Protein AF-A0A536BTP2-F1 (afdb_monomer_lite)

Foldseek 3Di:
DADDFLKDKDWDWDDDPQKIKIKIFIPADAFFKKKKKKAFPVLQVVLVVPFPPDPDTPPDPRPRIDIDIWGDDPRMTIDMDGNVPPDWFKIKIKIKGFLQDDDGDPVSCVSQNNQSVNGGDPQWDADPVGGIMGMDIDMDTDD

Radius of gyration: 16.2 Å; chains: 1; bounding box: 34×36×44 Å

Sequence (143 aa):
MELEPTASISITATRDGTKLRVDGVTDLPEGAVVTVRALHADAWFAALMSMPDTPDPPEHPIPYDVSRDVTITSARYGSEFDLLGWPPGNVLVTTDFYPGYGPQPPSTVERFGPIGERLRGPDVIRDSDGYWYLQTGVSVELP

pLDDT: mean 91.16, std 10.94, range [51.91, 98.56]

Structure (mmCIF, N/CA/C/O backbone):
data_AF-A0A536BTP2-F1
#
_entry.id   AF-A0A536BTP2-F1
#
loop_
_atom_site.group_PDB
_atom_site.id
_atom_site.type_symbol
_atom_site.label_atom_id
_atom_site.label_alt_id
_atom_site.label_comp_id
_atom_site.label_asym_id
_atom_site.label_entity_id
_atom_site.label_seq_id
_atom_site.pdbx_PDB_ins_code
_atom_site.Cartn_x
_atom_site.Cartn_y
_atom_site.Cartn_z
_atom_site.occupancy
_atom_site.B_iso_or_equiv
_atom_site.auth_seq_id
_atom_site.auth_comp_id
_atom_site.auth_asym_id
_atom_site.auth_atom_id
_atom_site.pdbx_PDB_model_num
ATOM 1 N N . MET A 1 1 ? -2.283 15.077 -22.451 1.00 51.91 1 MET A N 1
ATOM 2 C CA . MET A 1 1 ? -2.073 13.666 -22.819 1.00 51.91 1 MET A CA 1
ATOM 3 C C . MET A 1 1 ? -1.713 12.968 -21.530 1.00 51.91 1 MET A C 1
ATOM 5 O O . MET A 1 1 ? -0.603 13.164 -21.054 1.00 51.91 1 MET A O 1
ATOM 9 N N . GLU A 1 2 ? -2.684 12.311 -20.902 1.00 57.94 2 GLU A N 1
ATOM 10 C CA . GLU A 1 2 ? -2.392 11.452 -19.754 1.00 57.94 2 GLU A CA 1
ATOM 11 C C . GLU A 1 2 ? -1.554 10.279 -20.266 1.00 57.94 2 GLU A C 1
ATOM 13 O O . GLU A 1 2 ? -1.834 9.726 -21.330 1.00 57.94 2 GLU A O 1
ATOM 18 N N . LEU A 1 3 ? -0.444 9.998 -19.589 1.00 64.88 3 LEU A N 1
ATOM 19 C CA . LEU A 1 3 ? 0.393 8.858 -19.930 1.00 64.88 3 LEU A CA 1
ATOM 20 C C . LEU A 1 3 ? -0.301 7.608 -19.393 1.00 64.88 3 LEU A C 1
ATOM 22 O O . LEU A 1 3 ? -0.608 7.558 -18.204 1.00 64.88 3 LEU A O 1
ATOM 26 N N . GLU A 1 4 ? -0.522 6.622 -20.262 1.00 84.19 4 GLU A N 1
ATOM 27 C CA . GLU A 1 4 ? -1.015 5.300 -19.863 1.00 84.19 4 GLU A CA 1
ATOM 28 C C . GLU A 1 4 ? -0.175 4.755 -18.691 1.00 84.19 4 GLU A C 1
ATOM 30 O O . GLU A 1 4 ? 1.066 4.755 -18.787 1.00 84.19 4 GLU A O 1
ATOM 35 N N . PRO A 1 5 ? -0.810 4.319 -17.586 1.00 91.75 5 PRO A N 1
ATOM 36 C CA . PRO A 1 5 ? -0.097 3.761 -16.450 1.00 91.75 5 PRO A CA 1
ATOM 37 C C . PRO A 1 5 ? 0.716 2.528 -16.848 1.00 91.75 5 PRO A C 1
ATOM 39 O O . PRO A 1 5 ? 0.258 1.668 -17.598 1.00 91.75 5 PRO A O 1
ATOM 42 N N . THR A 1 6 ? 1.936 2.411 -16.332 1.00 94.94 6 THR A N 1
ATOM 43 C CA . THR A 1 6 ? 2.812 1.260 -16.629 1.00 94.94 6 THR A CA 1
ATOM 44 C C . THR A 1 6 ? 2.546 0.055 -15.737 1.00 94.94 6 THR A C 1
ATOM 46 O O . THR A 1 6 ? 3.053 -1.032 -16.022 1.00 94.94 6 THR A O 1
ATOM 49 N N . ALA A 1 7 ? 1.823 0.272 -14.642 1.00 95.44 7 ALA A N 1
ATOM 50 C CA . ALA A 1 7 ? 1.351 -0.732 -13.706 1.00 95.44 7 ALA A CA 1
ATOM 51 C C . ALA A 1 7 ? 0.130 -0.189 -12.949 1.00 95.44 7 ALA A C 1
ATOM 53 O O . ALA A 1 7 ? -0.133 1.014 -12.929 1.00 95.44 7 ALA A O 1
ATOM 54 N N . SER A 1 8 ? -0.607 -1.105 -12.343 1.00 94.75 8 SER A N 1
ATOM 55 C CA . SER A 1 8 ? -1.862 -0.902 -11.643 1.00 94.75 8 SER A CA 1
ATOM 56 C C . SER A 1 8 ? -1.853 -1.709 -10.350 1.00 94.75 8 SER A C 1
ATOM 58 O O . SER A 1 8 ? -1.463 -2.880 -10.315 1.00 94.75 8 SER A O 1
ATOM 60 N N . ILE A 1 9 ? -2.290 -1.075 -9.271 1.00 96.06 9 ILE A N 1
ATOM 61 C CA . ILE A 1 9 ? -2.505 -1.711 -7.977 1.00 96.06 9 ILE A CA 1
ATOM 62 C C . ILE A 1 9 ? -3.888 -1.269 -7.521 1.00 96.06 9 ILE A C 1
ATOM 64 O O . ILE A 1 9 ? -4.222 -0.089 -7.570 1.00 96.06 9 ILE A O 1
ATOM 68 N N . SER A 1 10 ? -4.702 -2.226 -7.103 1.00 96.75 10 SER A N 1
ATOM 69 C CA . SER A 1 10 ? -5.986 -1.968 -6.467 1.00 96.75 10 SER A CA 1
ATOM 70 C C . SER A 1 10 ? -5.979 -2.592 -5.089 1.00 96.75 10 SER A C 1
ATOM 72 O O . SER A 1 10 ? -5.478 -3.703 -4.910 1.00 96.75 10 SER A O 1
ATOM 74 N N . ILE A 1 11 ? -6.547 -1.873 -4.132 1.00 98.00 11 ILE A N 1
ATOM 75 C CA . ILE A 1 11 ? -6.565 -2.258 -2.731 1.00 98.00 11 ILE A CA 1
ATOM 76 C C . ILE A 1 11 ? -7.986 -2.154 -2.189 1.00 98.00 11 ILE A C 1
ATOM 78 O O . ILE A 1 11 ? -8.732 -1.221 -2.485 1.00 98.00 11 ILE A O 1
ATOM 82 N N . THR A 1 12 ? -8.356 -3.134 -1.378 1.00 98.25 12 THR A N 1
ATOM 83 C CA . THR A 1 12 ? -9.558 -3.120 -0.551 1.00 98.25 12 THR A CA 1
ATOM 84 C C . THR A 1 12 ? -9.169 -3.461 0.875 1.00 98.25 12 THR A C 1
ATOM 86 O O . THR A 1 12 ? -8.269 -4.269 1.106 1.00 98.25 12 THR A O 1
ATOM 89 N N . ALA A 1 13 ? -9.844 -2.840 1.835 1.00 97.81 13 ALA A N 1
ATOM 90 C CA . ALA A 1 13 ? -9.606 -3.071 3.247 1.00 97.81 13 ALA A CA 1
ATOM 91 C C . ALA A 1 13 ? -10.948 -3.263 3.957 1.00 97.81 13 ALA A C 1
ATOM 93 O O . ALA A 1 13 ? -11.855 -2.443 3.822 1.00 97.81 13 ALA A O 1
ATOM 94 N N . THR A 1 14 ? -11.086 -4.370 4.683 1.00 96.69 14 THR A N 1
ATOM 95 C CA . THR A 1 14 ? -12.310 -4.738 5.401 1.00 96.69 14 THR A CA 1
ATOM 96 C C . THR A 1 14 ? -11.977 -5.011 6.857 1.00 96.69 14 THR A C 1
ATOM 98 O O . THR A 1 14 ? -11.029 -5.736 7.157 1.00 96.69 14 THR A O 1
ATOM 101 N N . ARG A 1 15 ? -12.768 -4.445 7.769 1.00 95.44 15 ARG A N 1
ATOM 102 C CA . ARG A 1 15 ? -12.599 -4.639 9.210 1.00 95.44 15 ARG A CA 1
ATOM 103 C C . ARG A 1 15 ? -13.649 -5.596 9.765 1.00 95.44 15 ARG A C 1
ATOM 105 O O . ARG A 1 15 ? -14.835 -5.425 9.497 1.00 95.44 15 ARG A O 1
ATOM 112 N N . ASP A 1 16 ? -13.207 -6.526 10.604 1.00 94.62 16 ASP A N 1
ATOM 113 C CA . ASP A 1 16 ? -14.051 -7.371 11.451 1.00 94.62 16 ASP A CA 1
ATOM 114 C C . ASP A 1 16 ? -13.507 -7.363 12.890 1.00 94.62 16 ASP A C 1
ATOM 116 O O . ASP A 1 16 ? -12.450 -7.924 13.191 1.00 94.62 16 ASP A O 1
ATOM 120 N N . GLY A 1 17 ? -14.191 -6.648 13.788 1.00 92.31 17 GLY A N 1
ATOM 121 C CA . GLY A 1 17 ? -13.691 -6.398 15.141 1.00 92.31 17 GLY A CA 1
ATOM 122 C C . GLY A 1 17 ? -12.360 -5.638 15.122 1.00 92.31 17 GLY A C 1
ATOM 123 O O . GLY A 1 17 ? -12.290 -4.532 14.580 1.00 92.31 17 GLY A O 1
ATOM 124 N N . THR A 1 18 ? -11.317 -6.222 15.720 1.00 94.00 18 THR A N 1
ATOM 125 C CA . THR A 1 18 ? -9.946 -5.678 15.691 1.00 94.00 18 THR A CA 1
ATOM 126 C C . THR A 1 18 ? -9.159 -6.122 14.464 1.00 94.00 18 THR A C 1
ATOM 128 O O . THR A 1 18 ? -8.071 -5.612 14.226 1.00 94.00 18 THR A O 1
ATOM 131 N N . LYS A 1 19 ? -9.674 -7.060 13.666 1.00 97.19 19 LYS A N 1
ATOM 132 C CA . LYS A 1 19 ? -8.954 -7.567 12.502 1.00 97.19 19 LYS A CA 1
ATOM 133 C C . LYS A 1 19 ? -9.200 -6.672 11.304 1.00 97.19 19 LYS A C 1
ATOM 135 O O . LYS A 1 19 ? -10.345 -6.426 10.926 1.00 97.19 19 LYS A O 1
ATOM 140 N N . LEU A 1 20 ? -8.115 -6.237 10.682 1.00 98.12 20 LEU A N 1
ATOM 141 C CA . LEU A 1 20 ? -8.122 -5.559 9.399 1.00 98.12 20 LEU A CA 1
ATOM 142 C C . LEU A 1 20 ? -7.581 -6.511 8.344 1.00 98.12 20 LEU A C 1
ATOM 144 O O . LEU A 1 20 ? -6.420 -6.913 8.398 1.00 98.12 20 LEU A O 1
ATOM 148 N N . ARG A 1 21 ? -8.426 -6.850 7.378 1.00 98.25 21 ARG A N 1
ATOM 149 C CA . ARG A 1 21 ? -8.065 -7.651 6.218 1.00 98.25 21 ARG A CA 1
ATOM 150 C C . ARG A 1 21 ? -7.848 -6.739 5.021 1.00 98.25 21 ARG A C 1
ATOM 152 O O . ARG A 1 21 ? -8.711 -5.920 4.712 1.00 98.25 21 ARG A O 1
ATOM 159 N N . VAL A 1 22 ? -6.717 -6.907 4.349 1.00 98.56 22 VAL A N 1
ATOM 160 C CA . VAL A 1 22 ? -6.350 -6.176 3.137 1.00 98.56 22 VAL A CA 1
ATOM 161 C C . VAL A 1 22 ? -6.219 -7.167 1.994 1.00 98.56 22 VAL A C 1
ATOM 163 O O . VAL A 1 22 ? -5.462 -8.131 2.094 1.00 98.56 22 VAL A O 1
ATOM 166 N N . ASP A 1 23 ? -6.932 -6.917 0.904 1.00 98.38 23 ASP A N 1
ATOM 167 C CA . ASP A 1 23 ? -6.874 -7.707 -0.323 1.00 98.38 23 ASP A CA 1
ATOM 168 C C . ASP A 1 23 ? -6.611 -6.772 -1.504 1.00 98.38 23 ASP A C 1
ATOM 170 O O . ASP A 1 23 ? -7.207 -5.692 -1.594 1.00 98.38 23 ASP A O 1
ATOM 174 N N . GLY A 1 24 ? -5.765 -7.198 -2.439 1.00 98.00 24 GLY A N 1
ATOM 175 C CA . GLY A 1 24 ? -5.478 -6.424 -3.636 1.00 98.00 24 GLY A CA 1
ATOM 176 C C . GLY A 1 24 ? -5.256 -7.251 -4.897 1.00 98.00 24 GLY A C 1
ATOM 177 O O . GLY A 1 24 ? -4.988 -8.458 -4.864 1.00 98.00 24 GLY A O 1
ATOM 178 N N . VAL A 1 25 ? -5.414 -6.574 -6.033 1.00 98.25 25 VAL A N 1
ATOM 179 C CA . VAL A 1 25 ? -5.216 -7.104 -7.390 1.00 98.25 25 VAL A CA 1
ATOM 180 C C . VAL A 1 25 ? -4.277 -6.170 -8.140 1.00 98.25 25 VAL A C 1
ATOM 182 O O . VAL A 1 25 ? -4.363 -4.949 -7.990 1.00 98.25 25 VAL A O 1
ATOM 185 N N . THR A 1 26 ? -3.379 -6.737 -8.939 1.00 97.88 26 THR A N 1
ATOM 186 C CA . THR A 1 26 ? -2.328 -5.983 -9.622 1.00 97.88 26 THR A CA 1
ATOM 187 C C . THR A 1 26 ? -1.859 -6.671 -10.903 1.00 97.88 26 THR A C 1
ATOM 189 O O . THR A 1 26 ? -2.008 -7.880 -11.052 1.00 97.88 26 THR A O 1
ATOM 192 N N . ASP A 1 27 ? -1.263 -5.913 -11.821 1.00 97.25 27 ASP A N 1
ATOM 193 C CA . ASP A 1 27 ? -0.545 -6.421 -12.997 1.00 97.25 27 ASP A CA 1
ATOM 194 C C . ASP A 1 27 ? 0.988 -6.420 -12.814 1.00 97.25 27 ASP A C 1
ATOM 196 O O . ASP A 1 27 ? 1.738 -6.565 -13.789 1.00 97.25 27 ASP A O 1
ATOM 200 N N . LEU A 1 28 ? 1.471 -6.233 -11.580 1.00 96.88 28 LEU A N 1
ATOM 201 C CA . LEU A 1 28 ? 2.884 -6.376 -11.246 1.00 96.88 28 LEU A CA 1
ATOM 202 C C . LEU A 1 28 ? 3.395 -7.797 -11.561 1.00 96.88 28 LEU A C 1
ATOM 204 O O . LEU A 1 28 ? 2.620 -8.756 -11.533 1.00 96.88 28 LEU A O 1
ATOM 208 N N . PRO A 1 29 ? 4.698 -7.956 -11.868 1.00 96.75 29 PRO A N 1
ATOM 209 C CA . PRO A 1 29 ? 5.281 -9.266 -12.142 1.00 96.75 29 PRO A CA 1
ATOM 210 C C . PRO A 1 29 ? 5.058 -10.274 -11.007 1.00 96.75 29 PRO A C 1
ATOM 212 O O . PRO A 1 29 ? 5.105 -9.920 -9.830 1.00 96.75 29 PRO A O 1
ATOM 215 N N . GLU A 1 30 ? 4.882 -11.548 -11.366 1.00 96.88 30 GLU A N 1
ATOM 216 C CA . GLU A 1 30 ? 4.849 -12.647 -10.394 1.00 96.88 30 GLU A CA 1
ATOM 217 C C . GLU A 1 30 ? 6.121 -12.629 -9.534 1.00 96.88 30 GLU A C 1
ATOM 219 O O . GLU A 1 30 ? 7.231 -12.467 -10.052 1.00 96.88 30 GLU A O 1
ATOM 224 N N . GLY A 1 31 ? 5.965 -12.787 -8.220 1.00 96.50 31 GLY A N 1
ATOM 225 C CA . GLY A 1 31 ? 7.084 -12.737 -7.284 1.00 96.50 31 GLY A CA 1
ATOM 226 C C . GLY A 1 31 ? 7.544 -11.325 -6.909 1.00 96.50 31 GLY A C 1
ATOM 227 O O . GLY A 1 31 ? 8.416 -11.207 -6.051 1.00 96.50 31 GLY A O 1
ATOM 228 N N . ALA A 1 32 ? 6.979 -10.262 -7.500 1.00 97.06 32 ALA A N 1
ATOM 229 C CA . ALA A 1 32 ? 7.212 -8.898 -7.029 1.00 97.06 32 ALA A CA 1
ATOM 230 C C . ALA A 1 32 ? 6.776 -8.759 -5.567 1.00 97.06 32 ALA A C 1
ATOM 232 O O . ALA A 1 32 ? 5.854 -9.440 -5.119 1.00 97.06 32 ALA A O 1
ATOM 233 N N . VAL A 1 33 ? 7.433 -7.878 -4.823 1.00 97.25 33 VAL A N 1
ATOM 234 C CA . VAL A 1 33 ? 7.099 -7.615 -3.420 1.00 97.25 33 VAL A CA 1
ATOM 235 C C . VAL A 1 33 ? 6.490 -6.228 -3.305 1.00 97.25 33 VAL A C 1
ATOM 237 O O . VAL A 1 33 ? 7.020 -5.268 -3.867 1.00 97.25 33 VAL A O 1
ATOM 240 N N . VAL A 1 34 ? 5.381 -6.134 -2.579 1.00 97.31 34 VAL A N 1
ATOM 241 C CA . VAL A 1 34 ? 4.745 -4.873 -2.188 1.00 97.31 34 VAL A CA 1
ATOM 242 C C . VAL A 1 34 ? 4.714 -4.769 -0.672 1.00 97.31 34 VAL A C 1
ATOM 244 O O . VAL A 1 34 ? 4.573 -5.781 0.015 1.00 97.31 34 VAL A O 1
ATOM 247 N N . THR A 1 35 ? 4.798 -3.555 -0.147 1.00 97.44 35 THR A N 1
ATOM 248 C CA . THR A 1 35 ? 4.624 -3.299 1.281 1.00 97.44 35 THR A CA 1
ATOM 249 C C . THR A 1 35 ? 3.186 -2.860 1.516 1.00 97.44 35 THR A C 1
ATOM 251 O O . THR A 1 35 ? 2.755 -1.817 1.032 1.00 97.44 35 THR A O 1
ATOM 254 N N . VAL A 1 36 ? 2.424 -3.664 2.253 1.00 97.94 36 VAL A N 1
ATOM 255 C CA . VAL A 1 36 ? 1.098 -3.280 2.743 1.00 97.94 36 VAL A CA 1
ATOM 256 C C . VAL A 1 36 ? 1.276 -2.640 4.111 1.00 97.94 36 VAL A C 1
ATOM 258 O O . VAL A 1 36 ? 1.890 -3.246 4.990 1.00 97.94 36 VAL A O 1
ATOM 261 N N . ARG A 1 37 ? 0.733 -1.442 4.313 1.00 97.44 37 ARG A N 1
ATOM 262 C CA . ARG A 1 37 ? 0.847 -0.689 5.566 1.00 97.44 37 ARG A CA 1
ATOM 263 C C . ARG A 1 37 ? -0.530 -0.281 6.066 1.00 97.44 37 ARG A C 1
ATOM 265 O O . ARG A 1 37 ? -1.381 0.107 5.274 1.00 97.44 37 ARG A O 1
ATOM 272 N N . ALA A 1 38 ? -0.734 -0.357 7.374 1.00 97.69 38 ALA A N 1
ATOM 273 C CA . ALA A 1 38 ? -1.853 0.256 8.073 1.00 97.69 38 ALA A CA 1
ATOM 274 C C . ALA A 1 38 ? -1.295 1.299 9.045 1.00 97.69 38 ALA A C 1
ATOM 276 O O . ALA A 1 38 ? -0.373 1.010 9.809 1.00 97.69 38 ALA A O 1
ATOM 277 N N . LEU A 1 39 ? -1.849 2.506 8.999 1.00 96.12 39 LEU A N 1
ATOM 278 C CA . LEU A 1 39 ? -1.358 3.669 9.727 1.00 96.12 39 LEU A CA 1
ATOM 279 C C . LEU A 1 39 ? -2.531 4.469 10.289 1.00 96.12 39 LEU A C 1
ATOM 281 O O . LEU A 1 39 ? -3.419 4.866 9.537 1.00 96.12 39 LEU A O 1
ATOM 285 N N . HIS A 1 40 ? -2.530 4.766 11.586 1.00 96.50 40 HIS A N 1
ATOM 286 C CA . HIS A 1 40 ? -3.526 5.671 12.157 1.00 96.50 40 HIS A CA 1
ATOM 287 C C . HIS A 1 40 ? -3.206 7.126 11.778 1.00 96.50 40 HIS A C 1
ATOM 289 O O . HIS A 1 40 ? -2.201 7.685 12.222 1.00 96.50 40 HIS A O 1
ATOM 295 N N . ALA A 1 41 ? -4.082 7.766 10.997 1.00 92.62 41 ALA A N 1
ATOM 296 C CA . ALA A 1 41 ? -3.826 9.067 10.373 1.00 92.62 41 ALA A CA 1
ATOM 297 C C . ALA A 1 41 ? -3.531 10.173 11.398 1.00 92.62 41 ALA A C 1
ATOM 299 O O . ALA A 1 41 ? -2.520 10.868 11.294 1.00 92.62 41 ALA A O 1
ATOM 300 N N . ASP A 1 42 ? -4.377 10.298 12.425 1.00 90.44 42 ASP A N 1
ATOM 301 C CA . ASP A 1 42 ? -4.232 11.365 13.422 1.00 90.44 42 ASP A CA 1
ATOM 302 C C . ASP A 1 42 ? -3.000 11.171 14.307 1.00 90.44 42 ASP A C 1
ATOM 304 O O . ASP A 1 42 ? -2.304 12.133 14.623 1.00 90.44 42 ASP A O 1
ATOM 308 N N . ALA A 1 43 ? -2.696 9.923 14.680 1.00 89.12 43 ALA A N 1
ATOM 309 C CA . ALA A 1 43 ? -1.514 9.597 15.465 1.00 89.12 43 ALA A CA 1
ATOM 310 C C . ALA A 1 43 ? -0.231 9.880 14.674 1.00 89.12 43 ALA A C 1
ATOM 312 O O . ALA A 1 43 ? 0.710 10.454 15.221 1.00 89.12 43 ALA A O 1
ATOM 313 N N . TRP A 1 44 ? -0.214 9.546 13.380 1.00 87.94 44 TRP A N 1
ATOM 314 C CA . TRP A 1 44 ? 0.881 9.885 12.476 1.00 87.94 44 TRP A CA 1
ATOM 315 C C . TRP A 1 44 ? 1.067 11.395 12.347 1.00 87.94 44 TRP A C 1
ATOM 317 O O . TRP A 1 44 ? 2.177 11.897 12.520 1.00 87.94 44 TRP A O 1
ATOM 327 N N . PHE A 1 45 ? -0.015 12.137 12.105 1.00 86.50 45 PHE A N 1
ATOM 328 C CA . PHE A 1 45 ? 0.055 13.588 11.964 1.00 86.50 45 PHE A CA 1
ATOM 329 C C . PHE A 1 45 ? 0.502 14.263 13.267 1.00 86.50 45 PHE A C 1
ATOM 331 O O . PHE A 1 45 ? 1.375 15.129 13.252 1.00 86.50 45 PHE A O 1
ATOM 338 N N . ALA A 1 46 ? -0.032 13.831 14.411 1.00 86.38 46 ALA A N 1
ATOM 339 C CA . ALA A 1 46 ? 0.393 14.314 15.720 1.00 86.38 46 ALA A CA 1
ATOM 340 C C . ALA A 1 46 ? 1.874 14.010 15.992 1.00 86.38 46 ALA A C 1
ATOM 342 O O . ALA A 1 46 ? 2.580 14.872 16.521 1.00 86.38 46 ALA A O 1
ATOM 343 N N . ALA A 1 47 ? 2.357 12.824 15.602 1.00 83.62 47 ALA A N 1
ATOM 344 C CA . ALA A 1 47 ? 3.765 12.463 15.711 1.00 83.62 47 ALA A CA 1
ATOM 345 C C . ALA A 1 47 ? 4.640 13.390 14.859 1.00 83.62 47 ALA A C 1
ATOM 347 O O . ALA A 1 47 ? 5.576 13.972 15.398 1.00 83.62 47 ALA A O 1
ATOM 348 N N . LEU A 1 48 ? 4.295 13.602 13.582 1.00 80.00 48 LEU A N 1
ATOM 349 C CA . LEU A 1 48 ? 5.016 14.515 12.686 1.00 80.00 48 LEU A CA 1
ATOM 350 C C . LEU A 1 48 ? 5.084 15.945 13.229 1.00 80.00 48 LEU A C 1
ATOM 352 O O . LEU A 1 48 ? 6.152 16.546 13.249 1.00 80.00 48 LEU A O 1
ATOM 356 N N . MET A 1 49 ? 3.962 16.481 13.712 1.00 83.12 49 MET A N 1
ATOM 357 C CA . MET A 1 49 ? 3.897 17.840 14.263 1.00 83.12 49 MET A CA 1
ATOM 358 C C . MET A 1 49 ? 4.648 17.995 15.590 1.00 83.12 49 MET A C 1
ATOM 360 O O . MET A 1 49 ? 4.934 19.117 16.006 1.00 83.12 49 MET A O 1
ATOM 364 N N . SER A 1 50 ? 4.948 16.882 16.260 1.00 79.44 50 SER A N 1
ATOM 365 C CA . SER A 1 50 ? 5.704 16.850 17.513 1.00 79.44 50 SER A CA 1
ATOM 366 C C . SER A 1 50 ? 7.191 16.560 17.299 1.00 79.44 50 SER A C 1
ATOM 368 O O . SER A 1 50 ? 7.942 16.550 18.276 1.00 79.44 50 SER A O 1
ATOM 370 N N . MET A 1 51 ? 7.628 16.305 16.058 1.00 72.75 51 MET A N 1
ATOM 371 C CA . MET A 1 51 ? 9.039 16.068 15.770 1.00 72.75 51 MET A CA 1
ATOM 372 C C . MET A 1 51 ? 9.831 17.360 16.008 1.00 72.75 51 MET A C 1
ATOM 374 O O . MET A 1 51 ? 9.458 18.414 15.487 1.00 72.75 51 MET A O 1
ATOM 378 N N . PRO A 1 52 ? 10.909 17.314 16.811 1.00 71.06 52 PRO A N 1
ATOM 379 C CA . PRO A 1 52 ? 11.789 18.459 16.955 1.00 71.06 52 PRO A CA 1
ATOM 380 C C . PRO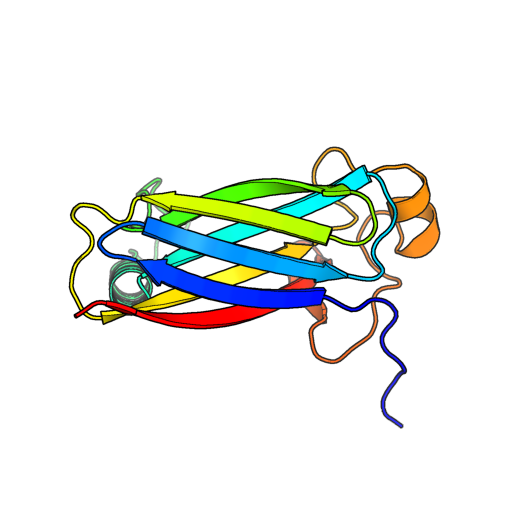 A 1 52 ? 12.438 18.777 15.603 1.00 71.06 52 PRO A C 1
ATOM 382 O O . PRO A 1 52 ? 12.743 17.873 14.828 1.00 71.06 52 PRO A O 1
ATOM 385 N N . ASP A 1 53 ? 12.677 20.063 15.339 1.00 69.81 53 ASP A N 1
ATOM 386 C CA . ASP A 1 53 ? 13.389 20.552 14.148 1.00 69.81 53 ASP A CA 1
ATOM 387 C C . ASP A 1 53 ? 14.903 20.288 14.284 1.00 69.81 53 ASP A C 1
ATOM 389 O O . ASP A 1 53 ? 15.732 21.200 14.315 1.00 69.81 53 ASP A O 1
ATOM 393 N N . THR A 1 54 ? 15.265 19.025 14.525 1.00 62.81 54 THR A N 1
ATOM 394 C CA . THR A 1 54 ? 16.644 18.569 14.699 1.00 62.81 54 THR A CA 1
ATOM 395 C C . THR A 1 54 ? 17.145 17.876 13.433 1.00 62.81 54 THR A C 1
ATOM 397 O O . THR A 1 54 ? 16.368 17.189 12.775 1.00 62.81 54 THR A O 1
ATOM 400 N N . PRO A 1 55 ? 18.446 18.008 13.097 1.00 56.78 55 PRO A N 1
ATOM 401 C CA . PRO A 1 55 ? 19.022 17.430 11.876 1.00 56.78 55 PRO A CA 1
ATOM 402 C C . PRO A 1 55 ? 18.872 15.911 11.782 1.00 56.78 55 PRO A C 1
ATOM 404 O O . PRO A 1 55 ? 18.738 15.377 10.685 1.00 56.78 55 PRO A O 1
ATOM 407 N N . ASP A 1 56 ? 18.878 15.244 12.936 1.00 55.09 56 ASP A N 1
ATOM 408 C CA . ASP A 1 56 ? 18.639 13.816 13.049 1.00 55.09 56 ASP A CA 1
ATOM 409 C C . ASP A 1 56 ? 17.216 13.613 13.594 1.00 55.09 56 ASP A C 1
ATOM 411 O O . ASP A 1 56 ? 16.917 14.088 14.702 1.00 55.09 56 ASP A O 1
ATOM 415 N N . PRO A 1 57 ? 16.312 12.959 12.842 1.00 53.62 57 PRO A N 1
ATOM 416 C CA . PRO A 1 57 ? 15.001 12.619 13.361 1.00 53.62 57 PRO A CA 1
ATOM 417 C C . PRO A 1 57 ? 15.193 11.622 14.508 1.00 53.62 57 PRO A C 1
ATOM 419 O O . PRO A 1 57 ? 15.951 10.658 14.363 1.00 53.62 57 PRO A O 1
ATOM 422 N N . PRO A 1 58 ? 14.548 11.820 15.666 1.00 53.50 58 PRO A N 1
ATOM 423 C CA . PRO A 1 58 ? 14.630 10.829 16.722 1.00 53.50 58 PRO A CA 1
ATOM 424 C C . PRO A 1 58 ? 14.053 9.492 16.230 1.00 53.50 58 PRO A C 1
ATOM 426 O O . PRO A 1 58 ? 13.044 9.473 15.525 1.00 53.50 58 PRO A O 1
ATOM 429 N N . GLU A 1 59 ? 14.669 8.376 16.635 1.00 60.34 59 GLU A N 1
ATOM 430 C CA . GLU A 1 59 ? 14.215 6.996 16.376 1.00 60.34 59 GLU A CA 1
ATOM 431 C C . GLU A 1 59 ? 12.918 6.658 17.146 1.00 60.34 59 GLU A C 1
ATOM 433 O O . GLU A 1 59 ? 12.804 5.633 17.820 1.00 60.34 59 GLU A O 1
ATOM 438 N N . HIS A 1 60 ? 11.931 7.549 17.131 1.00 61.03 60 HIS A N 1
ATOM 439 C CA . HIS A 1 60 ? 10.653 7.303 17.769 1.00 61.03 60 HIS A CA 1
ATOM 440 C C . HIS A 1 60 ? 9.766 6.523 16.800 1.00 61.03 60 HIS A C 1
ATOM 442 O O . HIS A 1 60 ? 9.400 7.063 15.753 1.00 61.03 60 HIS A O 1
ATOM 448 N N . PRO A 1 61 ? 9.405 5.266 17.119 1.00 69.75 61 PRO A N 1
ATOM 449 C CA . PRO A 1 61 ? 8.431 4.551 16.317 1.00 69.75 61 PRO A CA 1
ATOM 450 C C . PRO A 1 61 ? 7.136 5.362 16.306 1.00 69.75 61 PRO A C 1
ATOM 452 O O . PRO A 1 61 ? 6.641 5.771 17.360 1.00 69.75 61 PRO A O 1
ATOM 455 N N . ILE A 1 62 ? 6.602 5.607 15.111 1.00 78.75 62 ILE A N 1
ATOM 456 C CA . ILE A 1 62 ? 5.291 6.230 14.977 1.00 78.75 62 ILE A CA 1
ATOM 457 C C . ILE A 1 62 ? 4.279 5.244 15.578 1.00 78.75 62 ILE A C 1
ATOM 459 O O . ILE A 1 62 ? 4.250 4.079 15.174 1.00 78.75 62 ILE A O 1
ATOM 463 N N . PRO A 1 63 ? 3.489 5.644 16.588 1.00 85.50 63 PRO A N 1
ATOM 464 C CA . PRO A 1 63 ? 2.513 4.746 17.183 1.00 85.50 63 PRO A CA 1
ATOM 465 C C . PRO A 1 63 ? 1.433 4.391 16.156 1.00 85.50 63 PRO A C 1
ATOM 467 O O . PRO A 1 63 ? 1.051 5.227 15.340 1.00 85.50 63 PRO A O 1
ATOM 470 N N . TYR A 1 64 ? 0.907 3.165 16.246 1.00 93.31 64 TYR A N 1
ATOM 471 C CA . TYR A 1 64 ? -0.166 2.673 15.367 1.00 93.31 64 TYR A CA 1
ATOM 472 C C . TYR A 1 64 ? 0.220 2.712 13.880 1.00 93.31 64 TYR A C 1
ATOM 474 O O . TYR A 1 64 ? -0.518 3.201 13.025 1.00 93.31 64 TYR A O 1
ATOM 482 N N . ASP A 1 65 ? 1.411 2.191 13.603 1.00 94.81 65 ASP A N 1
ATOM 483 C CA . ASP A 1 65 ? 1.999 2.061 12.279 1.00 94.81 65 ASP A CA 1
ATOM 484 C C . ASP A 1 65 ? 2.550 0.643 12.126 1.00 94.81 65 ASP A C 1
ATOM 486 O O . ASP A 1 65 ? 3.472 0.234 12.838 1.00 94.81 65 ASP A O 1
ATOM 490 N N . VAL A 1 66 ? 1.934 -0.142 11.249 1.00 95.88 66 VAL A N 1
ATOM 491 C CA . VAL A 1 66 ? 2.318 -1.533 11.002 1.00 95.88 66 VAL A CA 1
ATOM 492 C C . VAL A 1 66 ? 2.383 -1.794 9.510 1.00 95.88 66 VAL A C 1
ATOM 494 O O . VAL A 1 66 ? 1.516 -1.368 8.751 1.00 95.88 66 VAL A O 1
ATOM 497 N N . SER A 1 67 ? 3.390 -2.547 9.083 1.00 96.50 67 SER A N 1
ATOM 498 C CA . SER A 1 67 ? 3.542 -2.942 7.688 1.00 96.50 67 SER A CA 1
ATOM 499 C C . SER A 1 67 ? 3.969 -4.398 7.536 1.00 96.50 67 SER A C 1
ATOM 501 O O . SER A 1 67 ? 4.470 -5.045 8.465 1.00 96.50 67 SER A O 1
ATOM 503 N N . ARG A 1 68 ? 3.700 -4.945 6.352 1.00 96.50 68 ARG A N 1
ATOM 504 C CA . ARG A 1 68 ? 4.056 -6.299 5.933 1.00 96.50 68 ARG A CA 1
ATOM 505 C C . ARG A 1 68 ? 4.471 -6.268 4.473 1.00 96.50 68 ARG A C 1
ATOM 507 O O . ARG A 1 68 ? 3.715 -5.786 3.633 1.00 96.50 68 ARG A O 1
ATOM 514 N N . ASP A 1 69 ? 5.613 -6.868 4.180 1.00 96.69 69 ASP A N 1
ATOM 515 C CA . ASP A 1 69 ? 5.985 -7.181 2.807 1.00 96.69 69 ASP A CA 1
ATOM 516 C C . ASP A 1 69 ? 5.229 -8.429 2.349 1.00 96.69 69 ASP A C 1
ATOM 518 O O . ASP A 1 69 ? 5.193 -9.450 3.044 1.00 96.69 69 ASP A O 1
ATOM 522 N N . VAL A 1 70 ? 4.594 -8.333 1.186 1.00 96.88 70 VAL A N 1
ATOM 523 C CA . VAL A 1 70 ? 3.752 -9.375 0.605 1.00 96.88 70 VAL A CA 1
ATOM 524 C C . VAL A 1 70 ? 4.197 -9.631 -0.826 1.00 96.88 70 VAL A C 1
ATOM 526 O O . VAL A 1 70 ? 4.317 -8.713 -1.637 1.00 96.88 70 VAL A O 1
ATOM 529 N N . THR A 1 71 ? 4.426 -10.899 -1.148 1.00 97.06 71 THR A N 1
ATOM 530 C CA . THR A 1 71 ? 4.774 -11.325 -2.503 1.00 97.06 71 THR A CA 1
ATOM 531 C C . THR A 1 71 ? 3.520 -11.463 -3.364 1.00 97.06 71 THR A C 1
ATOM 533 O O . THR A 1 71 ? 2.556 -12.124 -2.970 1.00 97.06 71 THR A O 1
ATOM 536 N N . ILE A 1 72 ? 3.547 -10.887 -4.564 1.00 97.56 72 ILE A N 1
ATOM 537 C CA . ILE A 1 72 ? 2.505 -11.052 -5.576 1.00 97.56 72 ILE A CA 1
ATOM 538 C C . ILE A 1 72 ? 2.487 -12.504 -6.052 1.00 97.56 72 ILE A C 1
ATOM 540 O O . ILE A 1 72 ? 3.502 -13.027 -6.517 1.00 97.56 72 ILE A O 1
ATOM 544 N N . THR A 1 73 ? 1.317 -13.134 -5.958 1.00 97.94 73 THR A N 1
ATOM 545 C CA . THR A 1 73 ? 1.064 -14.481 -6.480 1.00 97.94 73 THR A CA 1
ATOM 546 C C . THR A 1 73 ? -0.225 -14.480 -7.287 1.00 97.94 73 THR A C 1
ATOM 548 O O . THR A 1 73 ? -1.282 -14.104 -6.778 1.00 97.94 73 THR A O 1
ATOM 551 N N . SER A 1 74 ? -0.167 -14.916 -8.546 1.00 97.00 74 SER A N 1
ATOM 552 C CA . SER A 1 74 ? -1.326 -14.972 -9.448 1.00 97.00 74 SER A CA 1
ATOM 553 C C . SER A 1 74 ? -2.091 -13.641 -9.520 1.00 97.00 74 SER A C 1
ATOM 555 O O . SER A 1 74 ? -3.315 -13.611 -9.367 1.00 97.00 74 SER A O 1
ATOM 557 N N . ALA A 1 75 ? -1.356 -12.540 -9.734 1.00 97.88 75 ALA A N 1
ATOM 558 C CA . ALA A 1 75 ? -1.889 -11.172 -9.841 1.00 97.88 75 ALA A CA 1
ATOM 559 C C . ALA A 1 75 ? -2.623 -10.659 -8.580 1.00 97.88 75 ALA A C 1
ATOM 561 O O . ALA A 1 75 ? -3.428 -9.727 -8.648 1.00 97.88 75 ALA A O 1
ATOM 562 N N . ARG A 1 76 ? -2.376 -11.276 -7.418 1.00 98.38 76 ARG A N 1
ATOM 563 C CA . ARG A 1 76 ? -3.033 -10.959 -6.145 1.00 98.38 76 ARG A CA 1
ATOM 564 C C . ARG A 1 76 ? -2.030 -10.836 -5.009 1.00 98.38 76 ARG A C 1
ATOM 566 O O . ARG A 1 76 ? -0.954 -11.430 -5.043 1.00 98.38 76 ARG A O 1
ATOM 573 N N . TYR A 1 77 ? -2.435 -10.096 -3.987 1.00 97.94 77 TYR A N 1
ATOM 574 C CA . TYR A 1 77 ? -1.737 -9.984 -2.714 1.00 97.94 77 TYR A CA 1
ATOM 575 C C . TYR A 1 77 ? -2.740 -9.698 -1.596 1.00 97.94 77 TYR A C 1
ATOM 577 O O . TYR A 1 77 ? -3.883 -9.313 -1.851 1.00 97.94 77 TYR A O 1
ATOM 585 N N . GLY A 1 78 ? -2.318 -9.890 -0.353 1.00 97.06 78 GLY A N 1
ATOM 586 C CA . GLY A 1 78 ? -3.133 -9.552 0.800 1.00 97.06 78 GLY A CA 1
ATOM 587 C C . GLY A 1 78 ? -2.374 -9.691 2.108 1.00 97.06 78 GLY A C 1
ATOM 588 O O . GLY A 1 78 ? -1.331 -10.342 2.179 1.00 97.06 78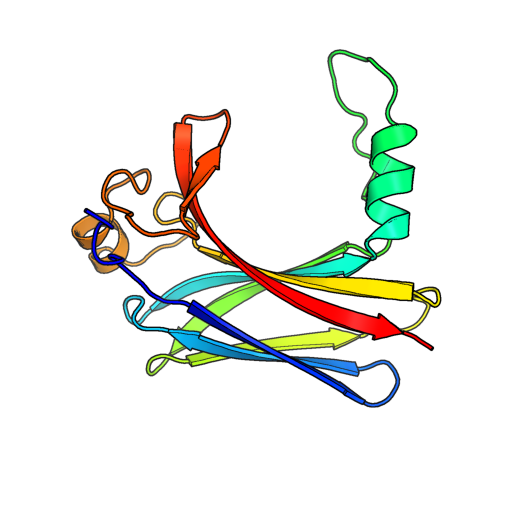 GLY A O 1
ATOM 589 N N . SER A 1 79 ? -2.899 -9.056 3.145 1.00 97.81 79 SER A N 1
ATOM 590 C CA . SER A 1 79 ? -2.350 -9.116 4.494 1.00 97.81 79 SER A CA 1
ATOM 591 C C . SER A 1 79 ? -3.456 -8.979 5.531 1.00 97.81 79 SER A C 1
ATOM 593 O O . SER A 1 79 ? -4.559 -8.523 5.228 1.00 97.81 79 SER A O 1
ATOM 595 N N . GLU A 1 80 ? -3.152 -9.357 6.766 1.00 98.12 80 GLU A N 1
ATOM 596 C CA . GLU A 1 80 ? -4.038 -9.158 7.908 1.00 98.12 80 GLU A CA 1
ATOM 597 C C . GLU A 1 80 ? -3.267 -8.492 9.050 1.00 98.12 80 GLU A C 1
ATOM 599 O O . GLU A 1 80 ? -2.130 -8.864 9.360 1.00 98.12 80 GLU A O 1
ATOM 604 N N . PHE A 1 81 ? -3.907 -7.514 9.686 1.00 97.94 81 PHE A N 1
ATOM 605 C CA . PHE A 1 81 ? -3.382 -6.789 10.837 1.00 97.94 81 PHE A CA 1
ATOM 606 C C . PHE A 1 81 ? -4.338 -6.922 12.020 1.00 97.94 81 PHE A C 1
ATOM 608 O O . PHE A 1 81 ? -5.559 -6.912 11.849 1.00 97.94 81 PHE A O 1
ATOM 615 N N . ASP A 1 82 ? -3.778 -7.027 13.224 1.00 96.75 82 ASP A N 1
ATOM 616 C CA . ASP A 1 82 ? -4.541 -6.902 14.463 1.00 96.75 82 ASP A CA 1
ATOM 617 C C . ASP A 1 82 ? -4.414 -5.468 14.977 1.00 96.75 82 ASP A C 1
ATOM 619 O O . ASP A 1 82 ? -3.319 -4.995 15.284 1.00 96.75 82 ASP A O 1
ATOM 623 N N . LEU A 1 83 ? -5.547 -4.779 15.037 1.00 96.06 83 LEU A N 1
ATOM 624 C CA . LEU A 1 83 ? -5.678 -3.398 15.484 1.00 96.06 83 LEU A CA 1
ATOM 625 C C . LEU A 1 83 ? -6.077 -3.319 16.965 1.00 96.06 83 LEU A C 1
ATOM 627 O O . LEU A 1 83 ? -6.616 -2.311 17.424 1.00 96.06 83 LEU A O 1
ATOM 631 N N . LEU A 1 84 ? -5.862 -4.386 17.739 1.00 95.62 84 LEU A N 1
ATOM 632 C CA . LEU A 1 84 ? -6.128 -4.381 19.173 1.00 95.62 84 LEU A CA 1
ATOM 633 C C . LEU A 1 84 ? -5.362 -3.241 19.864 1.00 95.62 84 LEU A C 1
ATOM 635 O O . LEU A 1 84 ? -4.141 -3.136 19.768 1.00 95.62 84 LEU A O 1
ATOM 639 N N . GLY A 1 85 ? -6.097 -2.398 20.591 1.00 93.81 85 GLY A N 1
ATOM 640 C CA . GLY A 1 85 ? -5.539 -1.253 21.313 1.00 93.81 85 GLY A CA 1
ATOM 641 C C . GLY A 1 85 ? -5.336 0.003 20.464 1.00 93.81 85 GLY A C 1
ATOM 642 O O . GLY A 1 85 ? -4.854 1.000 20.997 1.00 93.81 85 GLY A O 1
ATOM 643 N N . TRP A 1 86 ? -5.709 -0.016 19.182 1.00 96.56 86 TRP A N 1
ATOM 644 C CA . TRP A 1 86 ? -5.718 1.189 18.356 1.00 96.56 86 TRP A CA 1
ATOM 645 C C . TRP A 1 86 ? -6.865 2.115 18.786 1.00 96.56 86 TRP A C 1
ATOM 647 O O . TRP A 1 86 ? -7.954 1.621 19.101 1.00 96.56 86 TRP A O 1
ATOM 657 N N . PRO A 1 87 ? -6.640 3.439 18.837 1.00 95.50 87 PRO A N 1
ATOM 658 C CA . PRO A 1 87 ? -7.687 4.389 19.182 1.00 95.50 87 PRO A CA 1
ATOM 659 C C . PRO A 1 87 ? -8.743 4.497 18.062 1.00 95.50 87 PRO A C 1
ATOM 661 O O . PRO A 1 87 ? -8.464 4.114 16.924 1.00 95.50 87 PRO A O 1
ATOM 664 N N . PRO A 1 88 ? -9.945 5.020 18.372 1.00 95.31 88 PRO A N 1
ATOM 665 C CA . PRO A 1 88 ? -10.932 5.393 17.360 1.00 95.31 88 PRO A CA 1
ATOM 666 C C . PRO A 1 88 ? -10.383 6.445 16.391 1.00 95.31 88 PRO A C 1
ATOM 668 O O . PRO A 1 88 ? -9.635 7.333 16.811 1.00 95.31 88 PRO A O 1
ATOM 671 N N . GLY A 1 89 ? -10.812 6.382 15.131 1.00 94.81 8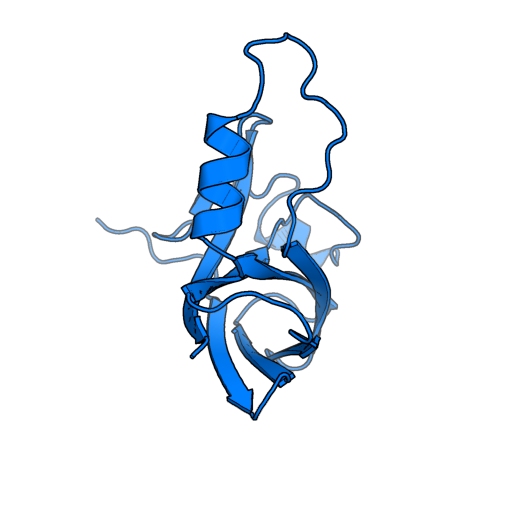9 GLY A N 1
ATOM 672 C CA . GLY A 1 89 ? -10.396 7.304 14.074 1.00 94.81 89 GLY A CA 1
ATOM 673 C C . GLY A 1 89 ? -10.041 6.614 12.758 1.00 94.81 89 GLY A C 1
ATOM 674 O O . GLY A 1 89 ? -10.306 5.429 12.546 1.00 94.81 89 GLY A O 1
ATOM 675 N N . ASN A 1 90 ? -9.427 7.371 11.849 1.00 96.00 90 ASN A N 1
ATOM 676 C CA . ASN A 1 90 ? -9.147 6.903 10.495 1.00 96.00 90 ASN A CA 1
ATOM 677 C C . ASN A 1 90 ? -7.808 6.153 10.407 1.00 96.00 90 ASN A C 1
ATOM 679 O O . ASN A 1 90 ? -6.744 6.689 10.738 1.00 96.00 90 ASN A O 1
ATOM 683 N N . VAL A 1 91 ? -7.857 4.933 9.877 1.00 97.31 91 VAL A N 1
ATOM 684 C CA . VAL A 1 91 ? -6.691 4.154 9.467 1.00 97.31 91 VAL A CA 1
ATOM 685 C C . VAL A 1 91 ? -6.513 4.263 7.958 1.00 97.31 91 VAL A C 1
ATOM 687 O O . VAL A 1 91 ? -7.352 3.811 7.178 1.00 97.31 91 VAL A O 1
ATOM 690 N N . LEU A 1 92 ? -5.377 4.817 7.542 1.00 97.44 92 LEU A N 1
ATOM 691 C CA . LEU A 1 92 ? -4.918 4.766 6.162 1.00 97.44 92 LEU A CA 1
ATOM 692 C C . LEU A 1 92 ? -4.270 3.412 5.908 1.00 97.44 92 LEU A C 1
ATOM 694 O O . LEU A 1 92 ? -3.326 3.020 6.594 1.00 97.44 92 LEU A O 1
ATOM 698 N N . VAL A 1 93 ? -4.782 2.704 4.910 1.00 98.06 93 VAL A N 1
ATOM 699 C CA . VAL A 1 93 ? -4.215 1.451 4.431 1.00 98.06 93 VAL A CA 1
ATOM 700 C C . VAL A 1 93 ? -3.601 1.712 3.071 1.00 98.06 93 VAL A C 1
ATOM 702 O O . VAL A 1 93 ? -4.322 2.073 2.142 1.00 98.06 93 VAL A O 1
ATOM 705 N N . THR A 1 94 ? -2.292 1.527 2.942 1.00 98.00 94 THR A N 1
ATOM 706 C CA . THR A 1 94 ? -1.574 1.721 1.681 1.00 98.00 94 THR A CA 1
ATOM 707 C C . THR A 1 94 ? -0.965 0.422 1.178 1.00 98.00 94 THR A C 1
ATOM 709 O O . THR A 1 94 ? -0.717 -0.525 1.929 1.00 98.00 94 THR A O 1
ATOM 712 N N . THR A 1 95 ? -0.759 0.355 -0.131 1.00 98.00 95 THR A N 1
ATOM 713 C CA . THR A 1 95 ? 0.145 -0.599 -0.765 1.00 98.00 95 THR A CA 1
ATOM 714 C C . THR A 1 95 ? 1.174 0.184 -1.552 1.00 98.00 95 THR A C 1
ATOM 716 O O . THR A 1 95 ? 0.815 0.920 -2.474 1.00 98.00 95 THR A O 1
ATOM 719 N N . ASP A 1 96 ? 2.435 -0.035 -1.203 1.00 96.56 96 ASP A N 1
ATOM 7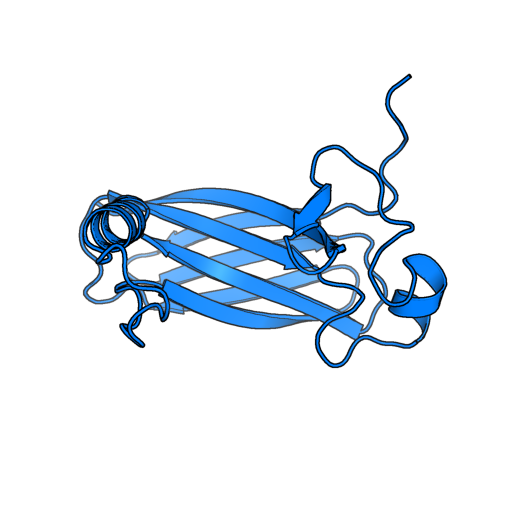20 C CA . ASP A 1 96 ? 3.576 0.621 -1.815 1.00 96.56 96 ASP A CA 1
ATOM 721 C C . ASP A 1 96 ? 4.390 -0.401 -2.617 1.00 96.56 96 ASP A C 1
ATOM 723 O O . ASP A 1 96 ? 4.698 -1.497 -2.140 1.00 96.56 96 ASP A O 1
ATOM 727 N N . PHE A 1 97 ? 4.753 -0.050 -3.848 1.00 97.12 97 PHE A N 1
ATOM 728 C CA . PHE A 1 97 ? 5.620 -0.855 -4.701 1.00 97.12 97 PHE A CA 1
ATOM 729 C C . PHE A 1 97 ? 6.853 -0.059 -5.112 1.00 97.12 97 PHE A C 1
ATOM 731 O O . PHE A 1 97 ? 6.767 0.878 -5.909 1.00 97.12 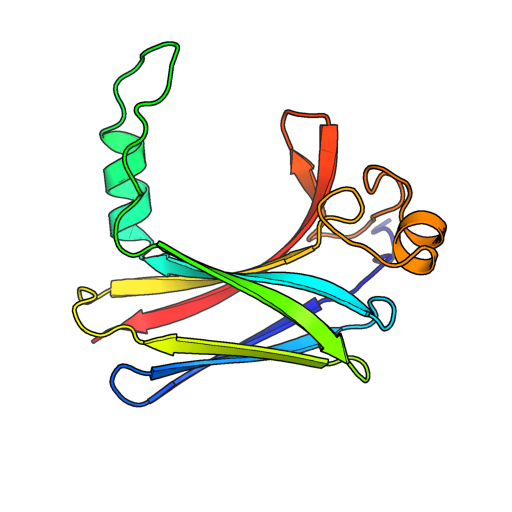97 PHE A O 1
ATOM 738 N N . TYR A 1 98 ? 8.005 -0.496 -4.607 1.00 95.56 98 TYR A N 1
ATOM 739 C CA . TYR A 1 98 ? 9.320 0.058 -4.909 1.00 95.56 98 TYR A CA 1
ATOM 740 C C . TYR A 1 98 ? 10.112 -0.927 -5.784 1.00 95.56 98 TYR A C 1
ATOM 742 O O . TYR A 1 98 ? 10.646 -1.910 -5.264 1.00 95.56 98 TYR A O 1
ATOM 750 N N . PRO A 1 99 ? 10.256 -0.682 -7.102 1.00 93.94 99 PRO A N 1
ATOM 751 C CA . PRO A 1 99 ? 11.034 -1.557 -7.985 1.00 93.94 99 PRO A CA 1
ATOM 752 C C . PRO A 1 99 ? 12.512 -1.677 -7.595 1.00 93.94 99 PRO A C 1
ATOM 754 O O . PRO A 1 99 ? 13.147 -2.684 -7.898 1.00 93.94 99 PRO A O 1
ATOM 757 N N . GLY A 1 100 ? 13.052 -0.632 -6.962 1.00 85.00 100 GLY A N 1
ATOM 758 C CA . GLY A 1 100 ? 14.455 -0.539 -6.562 1.00 85.00 100 GLY A CA 1
ATOM 759 C C . GLY A 1 100 ? 14.744 -0.915 -5.110 1.00 85.00 100 GLY A C 1
ATOM 760 O O . GLY A 1 100 ? 15.888 -0.783 -4.684 1.00 85.00 100 GLY A O 1
ATOM 761 N N . TYR A 1 101 ? 13.740 -1.357 -4.344 1.00 81.94 101 TYR A N 1
ATOM 762 C CA . TYR A 1 101 ? 13.896 -1.673 -2.924 1.00 81.94 101 TYR A CA 1
ATOM 763 C C . TYR A 1 101 ? 13.488 -3.118 -2.620 1.00 81.94 101 TYR A C 1
ATOM 765 O O . TYR A 1 101 ? 12.477 -3.615 -3.117 1.00 81.94 101 TYR A O 1
ATOM 773 N N . GLY A 1 102 ? 14.275 -3.785 -1.772 1.00 74.12 102 GLY A N 1
ATOM 774 C CA . GLY A 1 102 ? 14.031 -5.167 -1.359 1.00 74.12 102 GLY A CA 1
ATOM 775 C C . GLY A 1 102 ? 14.308 -6.221 -2.446 1.00 74.12 102 GLY A C 1
ATOM 776 O O . GLY A 1 102 ? 14.837 -5.915 -3.518 1.00 74.12 102 GLY A O 1
ATOM 777 N N . PRO A 1 103 ? 13.998 -7.502 -2.168 1.00 84.25 103 PRO A N 1
ATOM 778 C CA . PRO A 1 103 ? 14.201 -8.595 -3.111 1.00 84.25 103 PRO A CA 1
ATOM 779 C C . PRO A 1 103 ? 13.113 -8.580 -4.195 1.00 84.25 103 PRO A C 1
ATOM 781 O O . PRO A 1 103 ? 12.113 -9.286 -4.100 1.00 84.25 103 PRO A O 1
ATOM 784 N N . GLN A 1 104 ? 13.310 -7.775 -5.237 1.00 94.75 104 GLN A N 1
ATOM 785 C CA . GLN A 1 104 ? 12.456 -7.786 -6.425 1.00 94.75 104 GLN A CA 1
ATOM 786 C C . GLN A 1 104 ? 12.942 -8.830 -7.446 1.00 94.75 104 GLN A C 1
ATOM 788 O O . GLN A 1 104 ? 14.153 -9.028 -7.601 1.00 94.75 104 GLN A O 1
ATOM 793 N N . PRO A 1 105 ? 12.037 -9.498 -8.185 1.00 95.12 105 PRO A N 1
ATOM 794 C CA . PRO A 1 105 ? 12.436 -10.415 -9.242 1.00 95.12 105 PRO A CA 1
ATOM 795 C C . PRO A 1 105 ? 13.103 -9.646 -10.397 1.00 95.12 105 PRO A C 1
ATOM 797 O O . PRO A 1 105 ? 12.756 -8.487 -10.644 1.00 95.12 105 PRO A O 1
ATOM 800 N N . PRO A 1 106 ? 14.004 -10.274 -11.176 1.00 94.69 106 PRO A N 1
ATOM 801 C CA . PRO A 1 106 ? 14.651 -9.620 -12.318 1.00 94.69 106 PRO A CA 1
ATOM 802 C C . PRO A 1 106 ? 13.660 -8.981 -13.301 1.00 94.69 106 PRO A C 1
AT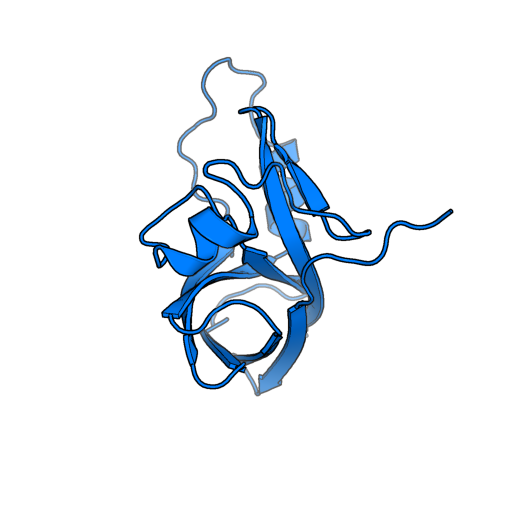OM 804 O O . PRO A 1 106 ? 13.897 -7.877 -13.782 1.00 94.69 106 PRO A O 1
ATOM 807 N N . SER A 1 107 ? 12.498 -9.608 -13.509 1.00 94.94 107 SER A N 1
ATOM 808 C CA . SER A 1 107 ? 11.414 -9.083 -14.349 1.00 94.94 107 SER A CA 1
ATOM 809 C C . SER A 1 107 ? 10.857 -7.734 -13.877 1.00 94.94 107 SER A C 1
ATOM 811 O O . SER A 1 107 ? 10.391 -6.947 -14.698 1.00 94.94 107 SER A O 1
ATOM 813 N N . THR A 1 108 ? 10.906 -7.438 -12.573 1.00 96.00 108 THR A N 1
ATOM 814 C CA . THR A 1 108 ? 10.531 -6.127 -12.020 1.00 96.00 108 THR A CA 1
ATOM 815 C C . THR A 1 108 ? 11.530 -5.059 -12.450 1.00 96.00 108 THR A C 1
ATOM 817 O O . THR A 1 108 ? 11.127 -4.030 -12.994 1.00 96.00 108 THR A O 1
ATOM 820 N N . VAL A 1 109 ? 12.828 -5.320 -12.285 1.00 92.94 109 VAL A N 1
ATOM 821 C CA . VAL A 1 109 ? 13.895 -4.382 -12.671 1.00 92.94 109 VAL A CA 1
ATOM 822 C C . VAL A 1 109 ? 13.945 -4.201 -14.190 1.00 92.94 109 VAL A C 1
ATOM 824 O O . VAL A 1 109 ? 14.097 -3.085 -14.680 1.00 92.94 109 VAL A O 1
ATOM 827 N N . GLU A 1 110 ? 13.758 -5.271 -14.961 1.00 95.00 110 GLU A N 1
ATOM 828 C CA . GLU A 1 110 ? 13.689 -5.205 -16.423 1.00 95.00 110 GLU A CA 1
ATOM 829 C C . GLU A 1 110 ? 12.515 -4.351 -16.910 1.00 95.00 110 GLU A C 1
ATOM 831 O O . GLU A 1 110 ? 12.675 -3.571 -17.853 1.00 95.00 110 GLU A O 1
ATOM 836 N N . ARG A 1 111 ? 11.346 -4.465 -16.266 1.00 96.38 111 ARG A N 1
ATOM 837 C CA . ARG A 1 111 ? 10.140 -3.721 -16.647 1.00 96.38 111 ARG A CA 1
ATOM 838 C C . ARG A 1 111 ? 10.202 -2.260 -16.206 1.00 96.38 111 ARG A C 1
ATOM 840 O O . ARG A 1 111 ? 9.933 -1.376 -17.018 1.00 96.38 111 ARG A O 1
ATOM 847 N N . PHE A 1 112 ? 10.567 -1.998 -14.954 1.00 97.06 112 PHE A N 1
ATOM 848 C CA . PHE A 1 112 ? 10.418 -0.676 -14.336 1.00 97.06 112 PHE A CA 1
ATOM 849 C C . PHE A 1 112 ? 11.729 0.094 -14.160 1.00 97.06 112 PHE A C 1
ATOM 851 O O . PHE A 1 112 ? 11.691 1.300 -13.925 1.00 97.06 112 PHE A O 1
ATOM 858 N N . GLY A 1 113 ? 12.868 -0.569 -14.347 1.00 95.69 113 GLY A N 1
ATOM 859 C CA . GLY A 1 113 ? 14.188 -0.004 -14.103 1.00 95.69 113 GLY A CA 1
ATOM 860 C C . GLY A 1 113 ? 14.668 -0.189 -12.657 1.00 95.69 113 GLY A C 1
ATOM 861 O O . GLY A 1 113 ? 13.861 -0.467 -11.767 1.00 95.69 113 GLY A O 1
ATOM 862 N N . PRO A 1 114 ? 15.983 -0.056 -12.405 1.00 93.38 114 PRO A N 1
ATOM 863 C CA . PRO A 1 114 ? 16.594 -0.312 -11.098 1.00 93.38 114 PRO A CA 1
ATOM 864 C C . PRO A 1 114 ? 16.161 0.664 -10.005 1.00 93.38 114 PRO A C 1
ATOM 866 O O . PRO A 1 114 ? 16.289 0.333 -8.833 1.00 93.38 114 PRO A O 1
ATOM 869 N N . ILE A 1 115 ? 15.658 1.846 -10.366 1.00 94.62 115 ILE A N 1
ATOM 870 C CA . ILE A 1 115 ? 15.136 2.832 -9.407 1.00 94.62 115 ILE A CA 1
ATOM 871 C C . ILE A 1 115 ? 13.672 3.192 -9.695 1.00 94.62 115 ILE A C 1
ATOM 873 O O . ILE A 1 115 ? 13.162 4.181 -9.178 1.00 94.62 115 ILE A O 1
ATOM 877 N N . GLY A 1 116 ? 13.001 2.412 -10.550 1.00 96.12 116 GLY A N 1
ATOM 878 C CA . GLY A 1 116 ? 11.621 2.651 -10.967 1.00 96.12 116 GLY A CA 1
ATOM 879 C C . GLY A 1 116 ? 11.445 3.742 -12.024 1.00 96.12 116 GLY A C 1
ATOM 880 O O . GLY A 1 116 ? 10.319 4.160 -12.272 1.00 96.12 116 GLY A O 1
ATOM 881 N N . GLU A 1 117 ? 12.508 4.206 -12.688 1.00 95.44 117 GLU A N 1
ATOM 882 C CA . GLU A 1 117 ? 12.468 5.357 -13.603 1.00 95.44 117 GLU A CA 1
ATOM 883 C C . GLU A 1 117 ? 11.557 5.183 -14.832 1.00 95.44 117 GLU A C 1
ATOM 885 O O . GLU A 1 117 ? 11.318 6.136 -15.578 1.00 95.44 117 GLU A O 1
ATOM 890 N N . ARG A 1 118 ? 11.053 3.967 -15.071 1.00 96.50 118 ARG A N 1
ATOM 891 C CA . ARG A 1 118 ? 10.092 3.664 -16.138 1.00 96.50 118 ARG A CA 1
ATOM 892 C C . ARG A 1 118 ? 8.651 3.594 -15.645 1.00 96.50 118 ARG A C 1
ATOM 894 O O . ARG A 1 118 ? 7.779 3.369 -16.479 1.00 96.50 118 ARG A O 1
ATOM 901 N N . LEU A 1 119 ? 8.389 3.790 -14.352 1.00 96.38 119 LEU A N 1
ATOM 902 C CA . LEU A 1 119 ? 7.035 3.917 -13.821 1.00 96.38 119 LEU A CA 1
ATOM 903 C C . LEU A 1 119 ? 6.349 5.175 -14.367 1.00 96.38 119 LEU A C 1
ATOM 905 O O . LEU A 1 119 ? 6.946 6.246 -14.472 1.00 96.38 119 LEU A O 1
ATOM 909 N N . ARG A 1 120 ? 5.074 5.038 -14.732 1.00 95.25 120 ARG A N 1
ATOM 910 C CA . ARG A 1 120 ? 4.191 6.123 -15.178 1.00 95.25 120 ARG A CA 1
ATOM 911 C C . ARG A 1 120 ? 2.786 5.876 -14.651 1.00 95.25 120 ARG A C 1
ATOM 913 O O . ARG A 1 120 ? 2.375 4.724 -14.528 1.00 95.25 120 ARG A O 1
ATOM 920 N N . GLY A 1 121 ? 2.056 6.954 -14.398 1.00 93.56 121 GLY A N 1
ATOM 921 C CA . GLY A 1 121 ? 0.679 6.915 -13.919 1.00 93.56 121 GLY A CA 1
ATOM 922 C C . GLY A 1 121 ? 0.429 7.965 -12.835 1.00 93.56 121 GLY A C 1
ATOM 923 O O . GLY A 1 121 ? 1.379 8.600 -12.376 1.00 93.56 121 GLY A O 1
ATOM 924 N N . PRO A 1 122 ? -0.837 8.163 -12.443 1.00 91.81 122 PRO A N 1
ATOM 925 C CA . PRO A 1 122 ? -1.216 9.139 -11.420 1.00 91.81 122 PRO A CA 1
ATOM 926 C C . PRO A 1 122 ? -0.714 8.765 -10.017 1.00 91.81 122 PRO A C 1
ATOM 928 O O . PRO A 1 122 ? -0.442 9.652 -9.217 1.00 91.81 122 PRO A O 1
ATOM 931 N N . ASP A 1 123 ? -0.537 7.469 -9.757 1.00 93.69 123 ASP A N 1
ATOM 932 C CA . ASP A 1 123 ? -0.150 6.922 -8.450 1.00 93.69 123 ASP A CA 1
ATOM 933 C C . ASP A 1 123 ? 1.374 6.783 -8.282 1.00 93.69 123 ASP A C 1
ATOM 935 O O . ASP A 1 123 ? 1.857 6.140 -7.349 1.00 93.69 123 ASP A O 1
ATOM 939 N N . VAL A 1 124 ? 2.151 7.335 -9.222 1.00 95.75 124 VAL A N 1
ATOM 940 C CA . VAL A 1 124 ? 3.615 7.289 -9.197 1.00 95.75 124 VAL A CA 1
ATOM 941 C C . VAL A 1 124 ? 4.159 8.485 -8.423 1.00 95.75 124 VAL A C 1
ATOM 943 O O . VAL A 1 124 ? 3.930 9.637 -8.793 1.00 95.75 124 VAL A O 1
ATOM 946 N N . ILE A 1 125 ? 4.958 8.206 -7.400 1.00 95.12 125 ILE A N 1
ATOM 947 C CA . ILE A 1 125 ? 5.619 9.200 -6.557 1.00 95.12 125 ILE A CA 1
ATOM 948 C C . ILE A 1 125 ? 7.132 9.082 -6.743 1.00 95.12 125 ILE A C 1
ATOM 950 O O . ILE A 1 125 ? 7.665 7.991 -6.946 1.00 95.12 125 ILE A O 1
ATOM 954 N N . ARG A 1 126 ? 7.829 10.218 -6.672 1.00 94.75 126 ARG A N 1
ATOM 955 C CA . ARG A 1 126 ? 9.290 10.273 -6.599 1.00 94.75 126 ARG A CA 1
ATOM 956 C C . ARG A 1 126 ? 9.712 10.705 -5.199 1.00 94.75 126 ARG A C 1
ATOM 958 O O . ARG A 1 126 ? 9.266 11.758 -4.746 1.00 94.75 126 ARG A O 1
ATOM 965 N N . ASP A 1 127 ? 10.548 9.918 -4.530 1.00 91.31 127 ASP A N 1
ATOM 966 C CA . ASP A 1 127 ? 11.076 10.266 -3.207 1.00 91.31 127 ASP A CA 1
ATOM 967 C C . ASP A 1 127 ? 12.308 11.190 -3.274 1.00 91.31 127 ASP A C 1
ATOM 969 O O . ASP A 1 127 ? 12.789 11.564 -4.351 1.00 91.31 127 ASP A O 1
ATOM 973 N N . SER A 1 128 ? 12.802 11.595 -2.100 1.00 89.31 128 SER A N 1
ATOM 974 C CA . SER A 1 128 ? 13.969 12.472 -1.953 1.00 89.31 128 SER A CA 1
ATOM 975 C C . SER A 1 128 ? 15.283 11.831 -2.398 1.00 89.31 128 SER A C 1
ATOM 977 O O . SER A 1 128 ? 16.191 12.555 -2.807 1.00 89.31 128 SER A O 1
ATOM 979 N N . ASP A 1 129 ? 15.373 10.501 -2.360 1.00 88.19 129 ASP A N 1
ATOM 980 C CA . ASP A 1 129 ? 16.548 9.737 -2.791 1.00 88.19 129 ASP A CA 1
ATOM 981 C C . ASP A 1 129 ? 16.555 9.505 -4.312 1.00 88.19 129 ASP A C 1
ATOM 983 O O . ASP A 1 129 ? 17.538 9.042 -4.893 1.00 88.19 129 ASP A O 1
ATOM 987 N N . GLY A 1 130 ? 15.472 9.901 -4.985 1.00 91.19 130 GLY A N 1
ATOM 988 C CA . GLY A 1 130 ? 15.326 9.880 -6.430 1.00 91.19 130 GLY A CA 1
ATOM 989 C C . GLY A 1 130 ? 14.718 8.593 -6.979 1.00 91.19 130 GLY A C 1
ATOM 990 O O . GLY A 1 130 ? 14.667 8.468 -8.208 1.00 91.19 130 GLY A O 1
ATOM 991 N N . TYR A 1 131 ? 14.238 7.690 -6.121 1.00 94.25 131 TYR A N 1
ATOM 992 C CA . TYR A 1 131 ? 13.492 6.505 -6.531 1.00 94.25 131 TYR A CA 1
ATOM 993 C C . TYR A 1 131 ? 12.064 6.876 -6.907 1.00 94.25 131 TYR A C 1
ATOM 995 O O . TYR A 1 131 ? 11.467 7.817 -6.380 1.00 94.25 131 TYR A O 1
ATOM 1003 N N . TRP A 1 132 ? 11.517 6.104 -7.834 1.00 96.44 132 TRP A N 1
ATOM 1004 C CA . TRP A 1 132 ? 10.123 6.163 -8.230 1.00 96.44 132 TRP A CA 1
ATOM 1005 C C . TRP A 1 132 ? 9.408 4.930 -7.693 1.00 96.44 132 TRP A C 1
ATOM 1007 O O . TRP A 1 132 ? 9.894 3.807 -7.849 1.00 96.44 132 TRP A O 1
ATOM 1017 N N . TYR A 1 133 ? 8.243 5.132 -7.096 1.00 96.31 133 TYR A N 1
ATOM 1018 C CA . TYR A 1 133 ? 7.420 4.063 -6.546 1.00 96.31 133 TYR A CA 1
ATOM 1019 C C . TYR A 1 133 ? 5.946 4.302 -6.851 1.00 96.31 133 TYR A C 1
ATOM 1021 O O . TYR A 1 133 ? 5.534 5.421 -7.156 1.00 96.31 133 TYR A O 1
ATOM 1029 N N . LEU A 1 134 ? 5.159 3.231 -6.807 1.00 96.25 134 LEU A N 1
ATOM 1030 C CA . LEU A 1 134 ? 3.702 3.302 -6.876 1.00 96.25 134 LEU A CA 1
ATOM 1031 C C . LEU A 1 134 ? 3.134 3.242 -5.466 1.00 96.25 134 LEU A C 1
ATOM 1033 O O . LEU A 1 134 ? 3.535 2.371 -4.696 1.00 96.25 134 LEU A O 1
ATOM 1037 N N . GLN A 1 135 ? 2.180 4.111 -5.155 1.00 96.56 135 GLN A N 1
ATOM 1038 C CA . GLN A 1 135 ? 1.437 4.068 -3.901 1.00 96.56 135 GLN A CA 1
ATOM 1039 C C . GLN A 1 135 ? -0.051 4.237 -4.169 1.00 96.56 135 GLN A C 1
ATOM 1041 O O . GLN A 1 135 ? -0.483 5.194 -4.802 1.00 96.56 135 GLN A O 1
ATOM 1046 N N . THR A 1 136 ? -0.842 3.318 -3.633 1.00 96.31 136 THR A N 1
ATOM 1047 C CA . THR A 1 136 ? -2.302 3.424 -3.603 1.00 96.31 136 THR A CA 1
ATOM 1048 C C . THR A 1 136 ? -2.801 3.165 -2.190 1.00 96.31 136 THR A C 1
ATOM 1050 O O . THR A 1 136 ? -2.121 2.501 -1.404 1.00 96.31 136 THR A O 1
ATOM 1053 N N . GLY A 1 137 ? -3.983 3.667 -1.846 1.00 96.69 137 GLY A N 1
ATOM 1054 C CA . GLY A 1 137 ? -4.523 3.478 -0.510 1.00 96.69 137 GLY A CA 1
ATOM 1055 C C . GLY A 1 137 ? -6.017 3.718 -0.382 1.00 96.69 137 GLY A C 1
ATOM 1056 O O . GLY A 1 137 ? -6.659 4.320 -1.241 1.00 96.69 137 GLY A O 1
ATOM 1057 N N . VAL A 1 138 ? -6.560 3.228 0.727 1.00 97.69 138 VAL A N 1
ATOM 1058 C CA . VAL A 1 138 ? -7.951 3.396 1.157 1.00 97.69 138 VAL A CA 1
ATOM 1059 C C . VAL A 1 138 ? -7.993 3.735 2.644 1.00 97.69 138 VAL A C 1
ATOM 1061 O O . VAL A 1 138 ? -7.071 3.418 3.394 1.00 97.69 138 VAL A O 1
ATOM 1064 N N . SER A 1 139 ? -9.076 4.370 3.079 1.00 96.69 139 SER A N 1
ATOM 1065 C CA . SER A 1 139 ? -9.324 4.678 4.489 1.00 96.69 139 SER A CA 1
ATOM 1066 C C . SER A 1 139 ? -10.303 3.685 5.106 1.00 96.69 139 SER A C 1
ATOM 1068 O O . SER A 1 139 ? -11.286 3.301 4.470 1.00 96.69 139 SER A O 1
ATOM 1070 N N . VAL A 1 140 ? -10.060 3.309 6.360 1.00 96.31 140 VAL A N 1
ATOM 1071 C CA . VAL A 1 140 ? -10.963 2.495 7.179 1.00 96.31 140 VAL A CA 1
ATOM 1072 C C . VAL A 1 140 ? -11.169 3.182 8.522 1.00 96.31 140 VAL A C 1
ATOM 1074 O O . VAL A 1 140 ? -10.208 3.484 9.220 1.00 96.31 140 VAL A O 1
ATOM 1077 N N . GLU A 1 141 ? -12.427 3.391 8.902 1.00 95.19 141 GLU A N 1
ATOM 1078 C CA . GLU A 1 141 ? -12.775 4.019 10.178 1.00 95.19 141 GLU A CA 1
ATOM 1079 C C . GLU A 1 141 ? -12.797 2.993 11.326 1.00 95.19 141 GLU A C 1
ATOM 1081 O O . GLU A 1 141 ? -13.400 1.910 11.219 1.00 95.19 141 GLU A O 1
ATOM 1086 N N . LEU A 1 142 ? -12.170 3.357 12.444 1.00 93.06 142 LEU A N 1
ATOM 1087 C CA . LEU A 1 142 ? -12.251 2.668 13.726 1.00 93.06 142 LEU A CA 1
ATOM 1088 C C . LEU A 1 142 ? -13.288 3.356 14.628 1.00 93.06 142 LEU A C 1
ATOM 1090 O O . LEU A 1 142 ? -13.210 4.571 14.806 1.00 93.06 142 LEU A O 1
ATOM 1094 N N . PRO A 1 143 ? -14.258 2.599 15.174 1.00 86.56 143 PRO A N 1
ATOM 1095 C CA . PRO A 1 143 ? -15.333 3.134 16.007 1.00 86.56 143 PRO A CA 1
ATOM 1096 C C . PRO A 1 143 ? -14.879 3.508 17.421 1.00 86.56 143 PRO A C 1
ATOM 1098 O O . PRO A 1 143 ? -13.877 2.931 17.902 1.00 86.56 143 PRO A O 1
#

Secondary structure (DSSP, 8-state):
-PPPPS--EEEEEEEETTEEEEEEEE-SPTT-EEEEEEEEHHHHHHHHHTS-S-SS----PPTTEEEEEEE-BTTEEEEEEE-TTPPSEEEEEEEEE-TTSSS--HHHHHHH-TTSTT--STTEEE-TTS-EEEEEEEEEEE-